Protein AF-A0A7V1BU78-F1 (afdb_monomer_lite)

Structure (mmCIF, N/CA/C/O backbone):
data_AF-A0A7V1BU78-F1
#
_entry.id   AF-A0A7V1BU78-F1
#
loop_
_atom_site.group_PDB
_atom_site.id
_atom_site.type_symbol
_atom_site.label_atom_id
_atom_site.label_alt_id
_atom_site.label_comp_id
_atom_site.label_asym_id
_atom_site.label_entity_id
_atom_site.label_seq_id
_atom_site.pdbx_PDB_ins_code
_atom_site.Cartn_x
_atom_site.Cartn_y
_atom_site.Cartn_z
_atom_site.occupancy
_atom_site.B_iso_or_equiv
_atom_site.auth_seq_id
_atom_site.auth_comp_id
_atom_site.auth_asym_id
_atom_site.auth_atom_id
_atom_site.pdbx_PDB_model_num
ATOM 1 N N . SER A 1 1 ? -16.865 -16.020 -7.835 1.00 39.47 1 SER A N 1
ATOM 2 C CA . SER A 1 1 ? -15.514 -16.090 -7.258 1.00 39.47 1 SER A CA 1
ATOM 3 C C . SER A 1 1 ? -15.094 -14.673 -6.985 1.00 39.47 1 SER A C 1
ATOM 5 O O . SER A 1 1 ? -15.292 -13.858 -7.864 1.00 39.47 1 SER A O 1
ATOM 7 N N . SER A 1 2 ? -14.674 -14.406 -5.754 1.00 39.50 2 SER A N 1
ATOM 8 C CA . SER A 1 2 ? -14.448 -13.109 -5.110 1.00 39.50 2 SER A CA 1
ATOM 9 C C . SER A 1 2 ? -14.012 -11.994 -6.066 1.00 39.50 2 SER A C 1
ATOM 11 O O . SER A 1 2 ? -12.845 -11.929 -6.441 1.00 39.50 2 SER A O 1
ATOM 13 N N . ASP A 1 3 ? -14.952 -11.131 -6.447 1.00 46.47 3 ASP A N 1
ATOM 14 C CA . ASP A 1 3 ? -14.693 -9.870 -7.142 1.00 46.47 3 ASP A CA 1
ATOM 15 C C . ASP A 1 3 ? -14.000 -8.902 -6.165 1.00 46.47 3 ASP A C 1
ATOM 17 O O . ASP A 1 3 ? -14.604 -7.967 -5.642 1.00 46.47 3 ASP A O 1
ATOM 21 N N . GLY A 1 4 ? -12.736 -9.185 -5.837 1.00 54.56 4 GLY A N 1
ATOM 22 C CA . GLY A 1 4 ? -11.852 -8.195 -5.232 1.00 54.56 4 GLY A CA 1
ATOM 23 C C . GLY A 1 4 ? -11.704 -7.031 -6.206 1.00 54.56 4 GLY A C 1
ATOM 24 O O . GLY A 1 4 ? -11.654 -7.251 -7.419 1.00 54.56 4 GLY A O 1
ATOM 25 N N . LEU A 1 5 ? -11.676 -5.795 -5.696 1.00 64.81 5 LEU A N 1
ATOM 26 C CA . LEU A 1 5 ? -11.352 -4.635 -6.524 1.00 64.81 5 LEU A CA 1
ATOM 27 C C . LEU A 1 5 ? -10.105 -4.940 -7.362 1.00 64.81 5 LEU A C 1
ATOM 29 O O . LEU A 1 5 ? -9.137 -5.499 -6.847 1.00 64.81 5 LEU A O 1
ATOM 33 N N . ALA A 1 6 ? -10.133 -4.569 -8.643 1.00 84.00 6 ALA A N 1
ATOM 34 C CA . ALA A 1 6 ? -8.948 -4.661 -9.482 1.00 84.00 6 ALA A CA 1
ATOM 35 C C . ALA A 1 6 ? -7.790 -3.913 -8.798 1.00 84.00 6 ALA A C 1
ATOM 37 O O . ALA A 1 6 ? -7.927 -2.740 -8.441 1.00 84.00 6 ALA A O 1
ATOM 38 N N . LEU A 1 7 ? -6.678 -4.620 -8.585 1.00 91.38 7 LEU A N 1
ATOM 39 C CA . LEU A 1 7 ? -5.446 -4.046 -8.050 1.00 91.38 7 LEU A CA 1
ATOM 40 C C . LEU A 1 7 ? -4.863 -3.038 -9.060 1.00 91.38 7 LEU A C 1
ATOM 42 O O . LEU A 1 7 ? -5.140 -3.157 -10.258 1.00 91.38 7 LEU A O 1
ATOM 46 N N . PRO A 1 8 ? -4.067 -2.051 -8.617 1.00 93.31 8 PRO A N 1
ATOM 47 C CA . PRO A 1 8 ? -3.529 -1.033 -9.513 1.00 93.31 8 PRO A CA 1
ATOM 48 C C . PRO A 1 8 ? -2.518 -1.628 -10.504 1.00 93.31 8 PRO A C 1
ATOM 50 O O . PRO A 1 8 ? -1.739 -2.513 -10.153 1.00 93.31 8 PRO A O 1
ATOM 53 N N . ASP A 1 9 ? -2.473 -1.105 -11.733 1.00 94.25 9 ASP A N 1
ATOM 54 C CA . ASP A 1 9 ? -1.594 -1.621 -12.798 1.00 94.25 9 ASP A CA 1
ATOM 55 C C . ASP A 1 9 ? -0.107 -1.622 -12.403 1.00 94.25 9 ASP A C 1
ATOM 57 O O . ASP A 1 9 ? 0.638 -2.534 -12.771 1.00 94.25 9 ASP A O 1
ATOM 61 N N . PHE A 1 10 ? 0.332 -0.635 -11.614 1.00 94.19 10 PHE A N 1
ATOM 62 C CA . PHE A 1 10 ? 1.717 -0.549 -11.150 1.00 94.19 10 PHE A CA 1
ATOM 63 C C . PHE A 1 10 ? 2.118 -1.714 -10.237 1.00 94.19 10 PHE A C 1
ATOM 65 O O . PHE A 1 10 ? 3.289 -2.087 -10.230 1.00 94.19 10 PHE A O 1
ATOM 72 N N . ALA A 1 11 ? 1.167 -2.377 -9.567 1.00 95.12 11 ALA A N 1
ATOM 73 C CA . ALA A 1 11 ? 1.446 -3.592 -8.801 1.00 95.12 11 ALA A CA 1
ATOM 74 C C . ALA A 1 11 ? 2.000 -4.717 -9.693 1.00 95.12 11 ALA A C 1
ATOM 76 O O . ALA A 1 11 ? 2.697 -5.606 -9.210 1.00 95.12 11 ALA A O 1
ATOM 77 N N . TYR A 1 12 ? 1.709 -4.675 -10.995 1.00 94.50 12 TYR A N 1
ATOM 78 C CA . TYR A 1 12 ? 2.164 -5.641 -11.993 1.00 94.50 12 TYR A CA 1
ATOM 79 C C . TYR A 1 12 ? 3.262 -5.091 -12.913 1.00 94.50 12 TYR A C 1
ATOM 81 O O . TYR A 1 12 ? 3.638 -5.763 -13.880 1.00 94.50 12 TYR A O 1
ATOM 89 N N . ALA A 1 13 ? 3.776 -3.884 -12.655 1.00 95.00 13 ALA A N 1
ATOM 90 C CA . ALA A 1 13 ? 4.821 -3.295 -13.480 1.00 95.00 13 ALA A CA 1
ATOM 91 C C . ALA A 1 13 ? 6.067 -4.194 -13.507 1.00 95.00 13 ALA A C 1
ATOM 93 O O . ALA A 1 13 ? 6.443 -4.808 -12.512 1.00 95.00 13 ALA A O 1
ATOM 94 N N . ALA A 1 14 ? 6.760 -4.245 -14.647 1.00 93.75 14 ALA A N 1
ATOM 95 C CA . ALA A 1 14 ? 7.967 -5.065 -14.787 1.00 93.75 14 ALA A CA 1
ATOM 96 C C . ALA A 1 14 ? 9.106 -4.639 -13.836 1.00 93.75 14 ALA A C 1
ATOM 98 O O . ALA A 1 14 ? 9.987 -5.442 -13.535 1.00 93.75 14 ALA A O 1
ATOM 99 N N . SER A 1 15 ? 9.092 -3.379 -13.392 1.00 93.62 15 SER A N 1
ATOM 100 C CA . SER A 1 15 ? 10.008 -2.823 -12.394 1.00 93.62 15 SER A CA 1
ATOM 101 C C . SER A 1 15 ? 9.602 -3.131 -10.954 1.00 93.62 15 SER A C 1
ATOM 103 O O . SER A 1 15 ? 10.444 -2.998 -10.068 1.00 93.62 15 SER A O 1
ATOM 105 N N . ALA A 1 16 ? 8.353 -3.539 -10.717 1.00 94.50 16 ALA A N 1
ATOM 106 C CA . ALA A 1 16 ? 7.850 -3.752 -9.374 1.00 94.50 16 ALA A CA 1
ATOM 107 C C . ALA A 1 16 ? 8.444 -5.015 -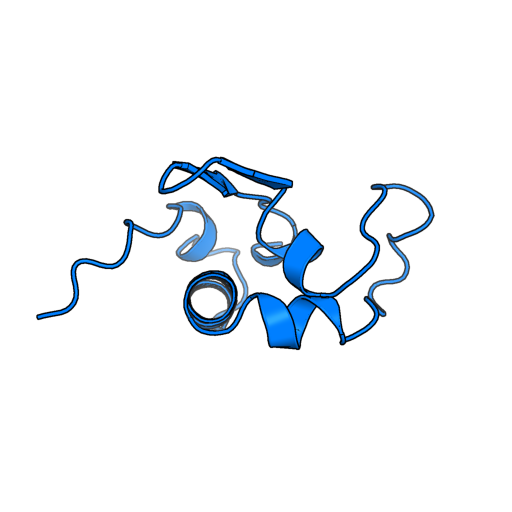8.734 1.00 94.50 16 ALA A C 1
ATOM 109 O O . ALA A 1 16 ? 8.761 -5.995 -9.428 1.00 94.50 16 ALA A O 1
ATOM 110 N N . PRO A 1 17 ? 8.572 -5.046 -7.394 1.00 94.44 17 PRO A N 1
ATOM 111 C CA . PRO A 1 17 ? 8.864 -6.274 -6.677 1.00 94.44 17 PRO A CA 1
ATOM 112 C C . PRO A 1 17 ? 7.880 -7.379 -7.071 1.00 94.44 17 PRO A C 1
ATOM 114 O O . PRO A 1 17 ? 6.676 -7.159 -7.169 1.00 94.44 17 PRO A O 1
ATOM 117 N N . LYS A 1 18 ? 8.370 -8.613 -7.235 1.00 94.50 18 LYS A N 1
ATOM 118 C CA . LYS A 1 18 ? 7.525 -9.754 -7.648 1.00 94.50 18 LYS A CA 1
ATOM 119 C C . LYS A 1 18 ? 6.362 -10.030 -6.689 1.00 94.50 18 LYS A C 1
ATOM 121 O O . LYS A 1 18 ? 5.414 -10.711 -7.070 1.00 94.50 18 LYS A O 1
ATOM 126 N N . GLN A 1 19 ? 6.492 -9.567 -5.449 1.00 94.12 19 GLN A N 1
ATOM 127 C CA . GLN A 1 19 ? 5.528 -9.716 -4.368 1.00 94.12 19 GLN A CA 1
ATOM 128 C C . GLN A 1 19 ? 4.522 -8.556 -4.285 1.00 94.12 19 GLN A C 1
ATOM 130 O O . GLN A 1 19 ? 3.624 -8.615 -3.445 1.00 94.12 19 GLN A O 1
ATOM 135 N N . ALA A 1 20 ? 4.660 -7.512 -5.112 1.00 95.00 20 ALA A N 1
ATOM 136 C CA . ALA A 1 20 ? 3.792 -6.340 -5.058 1.00 95.00 20 ALA A CA 1
ATOM 137 C C . ALA A 1 20 ? 2.302 -6.717 -5.176 1.00 95.00 20 ALA A C 1
ATOM 139 O O . ALA A 1 20 ? 1.556 -6.351 -4.266 1.00 95.00 20 ALA A O 1
ATOM 140 N N . PRO A 1 21 ? 1.844 -7.541 -6.147 1.00 95.12 21 PRO A N 1
ATOM 141 C CA . PRO A 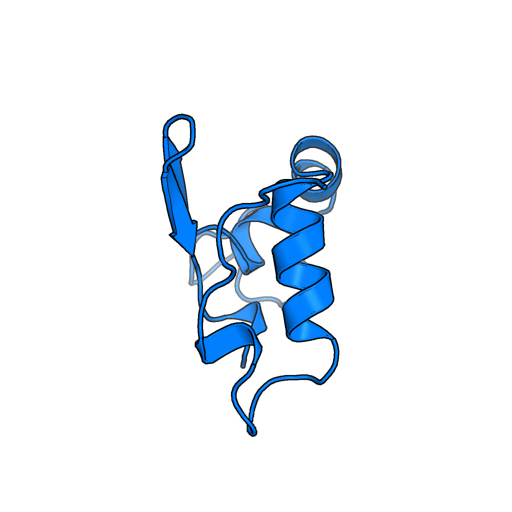1 21 ? 0.426 -7.901 -6.237 1.00 95.12 21 PRO A CA 1
ATOM 142 C C . PRO A 1 21 ? -0.123 -8.554 -4.963 1.00 95.12 21 PRO A C 1
ATOM 144 O O . PRO A 1 21 ? -1.244 -8.275 -4.551 1.00 95.12 21 PRO A O 1
ATOM 147 N N . GLN A 1 22 ? 0.666 -9.411 -4.312 1.00 95.69 22 GLN A N 1
ATOM 148 C CA . GLN A 1 22 ? 0.267 -10.077 -3.072 1.00 95.69 22 GLN A CA 1
ATOM 149 C C . GLN A 1 22 ? 0.193 -9.094 -1.899 1.00 95.69 22 GLN A C 1
ATOM 151 O O . GLN A 1 22 ? -0.678 -9.244 -1.047 1.00 95.69 22 GLN A O 1
ATOM 156 N N . GLY A 1 23 ? 1.074 -8.093 -1.862 1.00 94.94 23 GLY A N 1
ATOM 157 C CA . GLY A 1 23 ? 1.023 -7.015 -0.875 1.00 94.94 23 GLY A CA 1
ATOM 158 C C . GLY A 1 23 ? -0.240 -6.163 -1.016 1.00 94.94 23 GLY A C 1
ATOM 159 O O . GLY A 1 23 ? -0.984 -6.013 -0.048 1.00 94.94 23 GLY A O 1
ATOM 160 N N . TYR A 1 24 ? -0.547 -5.703 -2.234 1.00 95.56 24 TYR A N 1
ATOM 161 C CA . TYR A 1 24 ? -1.774 -4.940 -2.506 1.00 95.56 24 TYR A CA 1
ATOM 162 C C . TYR A 1 24 ? -3.042 -5.753 -2.221 1.00 95.56 24 TYR A C 1
ATOM 164 O O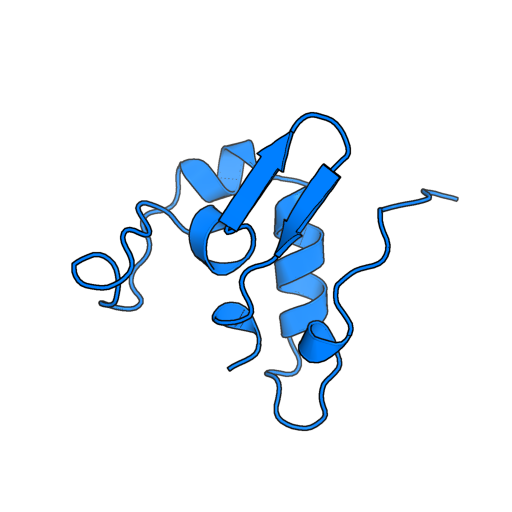 . TYR A 1 24 ? -4.006 -5.219 -1.677 1.00 95.56 24 TYR A O 1
ATOM 172 N N . GLN A 1 25 ? -3.038 -7.059 -2.508 1.00 95.50 25 GLN A N 1
ATOM 173 C CA . GLN A 1 25 ? -4.151 -7.929 -2.127 1.00 95.50 25 GLN A CA 1
ATOM 174 C C . GLN A 1 25 ? -4.290 -8.048 -0.601 1.00 95.50 25 GLN A C 1
ATOM 176 O O . GLN A 1 25 ? -5.396 -7.948 -0.075 1.00 95.50 25 GLN A O 1
ATOM 181 N N . ALA A 1 26 ? -3.183 -8.205 0.131 1.00 95.06 26 ALA A N 1
ATOM 182 C CA . ALA A 1 26 ? -3.211 -8.271 1.591 1.00 95.06 26 ALA A CA 1
ATOM 183 C C . ALA A 1 26 ? -3.761 -6.979 2.224 1.00 95.06 26 ALA A C 1
ATOM 185 O O . ALA A 1 26 ? -4.465 -7.052 3.232 1.00 95.06 26 ALA A O 1
ATOM 186 N N . ALA A 1 27 ? -3.511 -5.819 1.609 1.00 94.75 27 ALA A N 1
ATOM 187 C CA . ALA A 1 27 ? -4.087 -4.539 2.025 1.00 94.75 27 ALA A CA 1
ATOM 188 C C . ALA A 1 27 ? -5.626 -4.511 1.957 1.00 94.75 27 ALA A C 1
ATOM 190 O O . ALA A 1 27 ? -6.267 -3.827 2.757 1.00 94.75 27 ALA A O 1
ATOM 191 N N . LEU A 1 28 ? -6.235 -5.289 1.056 1.00 93.44 28 LEU A N 1
ATOM 192 C CA . LEU A 1 28 ? -7.690 -5.472 1.000 1.00 93.44 28 LEU A CA 1
ATOM 193 C C . LEU A 1 28 ? -8.186 -6.543 1.970 1.00 93.44 28 LEU A C 1
ATOM 195 O O . LEU A 1 28 ? -9.226 -6.354 2.605 1.00 93.44 28 LEU A O 1
ATOM 199 N N . ASP A 1 29 ? -7.460 -7.657 2.060 1.00 94.50 29 ASP A N 1
ATOM 200 C CA . ASP A 1 29 ? -7.910 -8.856 2.767 1.00 94.50 29 ASP A CA 1
ATOM 201 C C . ASP A 1 29 ? -7.792 -8.723 4.292 1.00 94.50 29 ASP A C 1
ATOM 203 O O . ASP A 1 29 ? -8.647 -9.226 5.023 1.00 94.50 29 ASP A O 1
ATOM 207 N N . ILE A 1 30 ? -6.734 -8.064 4.783 1.00 95.25 30 ILE A N 1
ATOM 208 C CA . ILE A 1 30 ? -6.402 -7.967 6.217 1.00 95.25 30 ILE A CA 1
ATOM 209 C C . ILE A 1 30 ? -5.976 -6.549 6.667 1.00 95.25 30 ILE A C 1
ATOM 211 O O . ILE A 1 30 ? -4.971 -6.411 7.374 1.00 95.25 30 ILE A O 1
ATOM 215 N N . PRO A 1 31 ? -6.726 -5.480 6.324 1.00 94.25 31 PRO A N 1
ATOM 216 C CA . PRO A 1 31 ? -6.328 -4.098 6.609 1.00 94.25 31 PRO A CA 1
ATOM 217 C C . PRO A 1 31 ? -6.092 -3.836 8.102 1.00 94.25 31 PRO A C 1
ATOM 219 O O . PRO A 1 31 ? -5.046 -3.312 8.469 1.00 94.25 31 PRO A O 1
ATOM 222 N N . GLU A 1 32 ? -6.990 -4.299 8.979 1.00 95.50 32 GLU A N 1
ATOM 223 C CA . GLU A 1 32 ? -6.881 -4.081 10.434 1.00 95.50 32 GLU A CA 1
ATOM 224 C C . GLU A 1 32 ? -5.632 -4.726 11.057 1.00 95.50 32 GLU A C 1
ATOM 226 O O . GLU A 1 32 ? -5.160 -4.308 12.115 1.00 95.50 32 GLU A O 1
ATOM 231 N N . TYR A 1 33 ? -5.095 -5.774 10.425 1.00 96.62 33 TYR A N 1
ATOM 232 C CA . TYR A 1 33 ? -3.859 -6.403 10.877 1.00 96.62 33 TYR A CA 1
ATOM 233 C C . TYR A 1 33 ? -2.637 -5.600 10.425 1.00 96.62 33 TYR A C 1
ATOM 235 O O . TYR A 1 33 ? -1.705 -5.405 11.204 1.00 96.62 33 TYR A O 1
ATOM 243 N N . LEU A 1 34 ? -2.651 -5.097 9.189 1.00 94.88 34 LEU A N 1
ATOM 244 C CA . LEU A 1 34 ? -1.570 -4.266 8.657 1.00 94.88 34 LEU A CA 1
ATOM 245 C C . LEU A 1 34 ? -1.482 -2.909 9.367 1.00 94.88 34 LEU A C 1
ATOM 247 O O . LEU A 1 34 ? -0.373 -2.424 9.582 1.00 94.88 34 LEU A O 1
ATOM 251 N N . GLU A 1 35 ? -2.607 -2.357 9.831 1.00 95.06 35 GLU A N 1
ATOM 252 C CA . GLU A 1 35 ? -2.634 -1.138 10.656 1.00 95.06 35 GLU A CA 1
ATOM 253 C C . GLU A 1 35 ? -1.896 -1.285 11.995 1.00 95.06 35 GLU A C 1
ATOM 255 O O . GLU A 1 35 ? -1.382 -0.308 12.544 1.00 95.06 35 GLU A O 1
ATOM 260 N N . GLN A 1 36 ? -1.822 -2.507 12.528 1.00 95.38 36 GLN A N 1
ATOM 261 C CA . GLN A 1 36 ? -1.145 -2.799 13.794 1.00 95.38 36 GLN A CA 1
ATOM 262 C C . GLN A 1 36 ? 0.361 -3.015 13.633 1.00 95.38 36 GLN A C 1
ATOM 264 O O . GLN A 1 36 ? 1.080 -3.075 14.634 1.00 95.38 36 GLN A O 1
ATOM 269 N N . ILE A 1 37 ? 0.850 -3.151 12.399 1.00 92.88 37 ILE A N 1
ATOM 270 C CA . ILE A 1 37 ? 2.264 -3.382 12.120 1.00 92.88 37 ILE A CA 1
ATOM 271 C C . ILE A 1 37 ? 2.914 -2.036 11.795 1.00 92.88 37 ILE A C 1
ATOM 273 O O . ILE A 1 37 ? 2.548 -1.416 10.796 1.00 92.88 37 ILE A O 1
ATOM 277 N N . PRO A 1 38 ? 3.889 -1.569 12.595 1.00 88.88 38 PRO A N 1
ATOM 278 C CA . PRO A 1 38 ? 4.594 -0.334 12.289 1.00 88.88 38 PRO A CA 1
ATOM 279 C C . PRO A 1 38 ? 5.355 -0.447 10.967 1.00 88.88 38 PRO A C 1
ATOM 281 O O . PRO A 1 38 ? 5.964 -1.480 10.683 1.00 88.88 38 PRO A O 1
ATOM 284 N N . CYS A 1 39 ? 5.375 0.641 10.200 1.00 85.75 39 CYS A N 1
ATOM 285 C CA . CYS A 1 39 ? 6.208 0.724 9.009 1.00 85.75 39 CYS A CA 1
ATOM 286 C C . CYS A 1 39 ? 7.681 0.908 9.408 1.00 85.75 39 CYS A C 1
ATOM 288 O O . CYS A 1 39 ? 8.026 1.791 10.197 1.00 85.75 39 CYS A O 1
ATOM 290 N N . TYR A 1 40 ? 8.561 0.080 8.841 1.00 83.38 40 TYR A N 1
ATOM 291 C CA . TYR A 1 40 ? 10.006 0.113 9.104 1.00 83.38 40 TYR A CA 1
ATOM 292 C C . TYR A 1 40 ? 10.840 0.541 7.889 1.00 83.38 40 TYR A C 1
ATOM 294 O O . TYR A 1 40 ? 12.063 0.416 7.910 1.00 83.38 40 TYR A O 1
ATOM 302 N N . CYS A 1 41 ? 10.205 1.086 6.847 1.00 80.81 41 CYS A N 1
ATOM 303 C CA . CYS A 1 41 ? 10.883 1.576 5.642 1.00 80.81 41 CYS A CA 1
ATOM 304 C C . CYS A 1 41 ? 11.727 2.839 5.896 1.00 80.81 41 CYS A C 1
ATOM 306 O O . CYS A 1 41 ? 12.554 3.213 5.072 1.00 80.81 41 CYS A O 1
ATOM 308 N N . GLY A 1 42 ? 11.528 3.507 7.039 1.00 77.31 42 GLY A N 1
ATOM 309 C CA . GLY A 1 42 ? 12.205 4.761 7.385 1.00 77.31 42 GLY A CA 1
ATOM 310 C C . GLY A 1 42 ? 11.594 6.009 6.731 1.00 77.31 42 GLY A C 1
ATOM 311 O O . GLY A 1 42 ? 12.028 7.116 7.041 1.00 77.31 42 GLY A O 1
ATOM 312 N N . CYS A 1 43 ? 10.563 5.852 5.892 1.00 72.94 43 CYS A N 1
ATOM 313 C C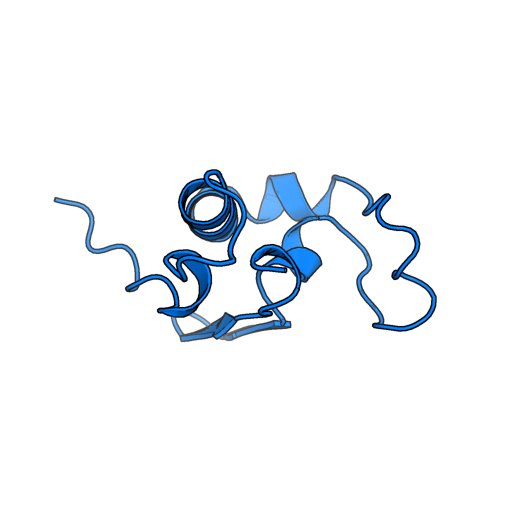A . CYS A 1 43 ? 9.835 6.939 5.226 1.00 72.94 43 CYS A CA 1
ATOM 314 C C . CYS A 1 43 ? 8.787 7.635 6.112 1.00 72.94 43 CYS A C 1
ATOM 316 O O . CYS A 1 43 ? 8.342 8.725 5.770 1.00 72.94 43 CYS A O 1
ATOM 318 N N . GLY A 1 44 ? 8.423 7.071 7.272 1.00 66.50 44 GLY A N 1
ATOM 319 C CA . GLY A 1 44 ? 7.304 7.572 8.091 1.00 66.50 44 GLY A CA 1
ATOM 320 C C . GLY A 1 44 ? 7.422 9.033 8.561 1.00 66.50 44 GLY A C 1
ATOM 321 O O . GLY A 1 44 ? 6.424 9.660 8.891 1.00 66.50 44 GLY A O 1
ATOM 322 N N . GLN A 1 45 ? 8.628 9.610 8.553 1.00 63.94 45 GLN A N 1
ATOM 323 C CA . GLN A 1 45 ? 8.863 11.028 8.872 1.00 63.94 45 GLN A CA 1
ATOM 324 C C . GLN A 1 45 ? 8.655 11.973 7.670 1.00 63.94 45 GLN A C 1
ATOM 326 O O . GLN A 1 45 ? 8.616 13.187 7.863 1.00 63.94 45 GLN A O 1
ATOM 331 N N . TYR A 1 46 ? 8.565 11.433 6.453 1.00 65.69 46 TYR A N 1
ATOM 332 C CA . TYR A 1 46 ? 8.563 12.177 5.191 1.00 65.69 46 TYR A CA 1
ATOM 333 C C . TYR A 1 46 ? 7.223 12.078 4.455 1.00 65.69 46 TYR A C 1
ATOM 335 O O . TYR A 1 46 ? 6.721 13.108 4.016 1.00 65.69 46 TYR A O 1
ATOM 343 N N . ASP A 1 47 ? 6.619 10.886 4.412 1.00 70.06 47 ASP A N 1
ATOM 344 C CA . ASP A 1 47 ? 5.393 10.622 3.634 1.00 70.06 47 ASP A CA 1
ATOM 345 C C . ASP A 1 47 ? 4.135 10.473 4.507 1.00 70.06 47 ASP A C 1
ATOM 347 O O . ASP A 1 47 ? 3.029 10.303 4.014 1.00 70.06 47 ASP A O 1
ATOM 351 N N . GLY A 1 48 ? 4.271 10.559 5.835 1.00 76.75 48 GLY A N 1
ATOM 352 C CA . GLY A 1 48 ? 3.125 10.506 6.750 1.00 76.75 48 GLY A CA 1
ATOM 353 C C . GLY A 1 48 ? 2.524 9.110 6.966 1.00 76.75 48 GLY A C 1
ATOM 354 O O . GLY A 1 48 ? 1.548 9.002 7.712 1.00 76.75 48 GLY A O 1
ATOM 355 N N . HIS A 1 49 ? 3.125 8.058 6.393 1.00 86.31 49 HIS A N 1
ATOM 356 C CA . HIS A 1 49 ? 2.802 6.655 6.675 1.00 86.31 49 HIS A CA 1
ATOM 357 C C . HIS A 1 49 ? 3.052 6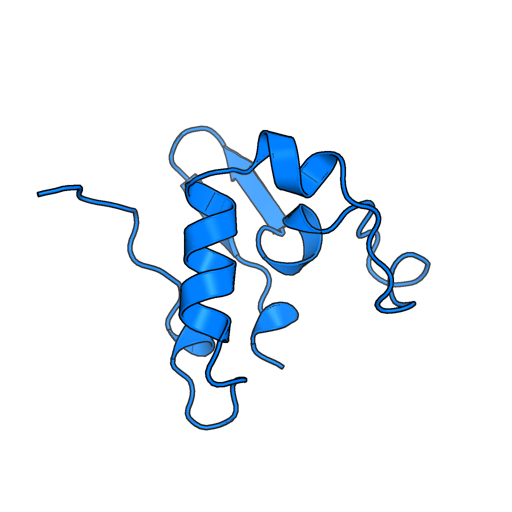.316 8.152 1.00 86.31 49 HIS A C 1
ATOM 359 O O . HIS A 1 49 ? 4.132 6.553 8.701 1.00 86.31 49 HIS A O 1
ATOM 365 N N . LYS A 1 50 ? 2.052 5.733 8.804 1.00 87.38 50 LYS A N 1
ATOM 366 C CA . LYS A 1 50 ? 2.022 5.388 10.232 1.00 87.38 50 LYS A CA 1
ATOM 367 C C . LYS A 1 50 ? 2.202 3.892 10.460 1.00 87.38 50 LYS A C 1
ATOM 369 O O . LYS A 1 50 ? 2.743 3.495 11.493 1.00 87.38 50 LYS A O 1
ATOM 374 N N . ASN A 1 51 ? 1.741 3.065 9.529 1.00 92.19 51 ASN A N 1
ATOM 375 C CA . ASN A 1 51 ? 1.747 1.608 9.633 1.00 92.19 51 ASN A CA 1
ATOM 376 C C . ASN A 1 51 ? 1.939 0.954 8.250 1.00 92.19 51 ASN A C 1
ATOM 378 O O . ASN A 1 51 ? 2.069 1.642 7.241 1.00 92.19 51 ASN A O 1
ATOM 382 N N . ASN A 1 52 ? 1.996 -0.376 8.202 1.00 92.62 52 ASN A N 1
ATOM 383 C CA . ASN A 1 52 ? 2.212 -1.116 6.958 1.00 92.62 52 ASN A CA 1
ATOM 384 C C . ASN A 1 52 ? 1.049 -1.021 5.962 1.00 92.62 52 ASN A C 1
ATOM 386 O O . ASN A 1 52 ? 1.272 -1.302 4.787 1.00 92.62 52 ASN A O 1
ATOM 390 N N . LEU A 1 53 ? -0.173 -0.685 6.392 1.00 94.50 53 LEU A N 1
ATOM 391 C CA . LEU A 1 53 ? -1.295 -0.499 5.466 1.00 94.50 53 LEU A CA 1
ATOM 392 C C . LEU A 1 53 ? -1.059 0.718 4.567 1.00 94.50 53 LEU A C 1
ATOM 394 O O . LEU A 1 53 ? -1.325 0.652 3.367 1.00 94.50 53 LEU A O 1
ATOM 398 N N . ASP A 1 54 ? -0.492 1.778 5.142 1.00 92.06 54 ASP A N 1
ATOM 399 C CA . ASP A 1 54 ? -0.242 3.043 4.449 1.00 92.06 54 ASP A CA 1
ATOM 400 C C . ASP A 1 54 ? 0.756 2.883 3.285 1.00 92.06 54 ASP A C 1
ATOM 402 O O . ASP A 1 54 ? 0.722 3.655 2.341 1.00 92.06 54 ASP A O 1
ATOM 406 N N . CYS A 1 55 ? 1.582 1.825 3.270 1.00 91.00 55 CYS A N 1
ATOM 407 C CA . CYS A 1 55 ? 2.458 1.519 2.131 1.00 91.00 55 CYS A CA 1
ATOM 408 C C . CYS A 1 55 ? 1.704 1.106 0.854 1.00 91.00 55 CYS A C 1
ATOM 410 O O . CYS A 1 55 ? 2.307 1.043 -0.217 1.00 91.00 55 CYS A O 1
ATOM 412 N N . PHE A 1 56 ? 0.428 0.738 0.977 1.00 93.94 56 PHE A N 1
ATOM 413 C CA . PHE A 1 56 ? -0.386 0.230 -0.127 1.00 93.94 56 PHE A CA 1
ATOM 414 C C . PHE A 1 56 ? -1.603 1.113 -0.402 1.00 93.94 56 PHE A C 1
ATOM 416 O O . PHE A 1 56 ? -2.020 1.224 -1.554 1.00 93.94 56 PHE A O 1
ATOM 423 N N . ILE A 1 57 ? -2.209 1.698 0.634 1.00 93.69 57 ILE A N 1
ATOM 424 C CA . ILE A 1 57 ? -3.460 2.455 0.538 1.00 93.69 57 ILE A CA 1
ATOM 425 C C . ILE A 1 57 ? -3.237 3.866 1.078 1.00 93.69 57 ILE A C 1
ATOM 427 O O . ILE A 1 57 ? -3.067 4.046 2.279 1.00 93.69 57 ILE A O 1
ATOM 431 N N . GLU A 1 58 ? -3.338 4.854 0.193 1.00 91.81 58 GLU A N 1
ATOM 432 C CA . GLU A 1 58 ? -3.322 6.278 0.545 1.00 91.81 58 GLU A CA 1
ATOM 433 C C . GLU A 1 58 ? -4.623 6.659 1.268 1.00 91.81 58 GLU A C 1
ATOM 435 O O . GLU A 1 58 ? -4.633 7.341 2.295 1.00 91.81 58 GLU A O 1
ATOM 440 N N . SER A 1 59 ? -5.766 6.203 0.739 1.00 90.50 59 SER A N 1
ATOM 441 C CA . SER A 1 59 ? -7.069 6.465 1.346 1.00 90.50 59 SER A CA 1
ATOM 442 C C . SER A 1 59 ? -8.116 5.407 0.990 1.00 90.50 59 SER A C 1
ATOM 444 O O . SER A 1 59 ? -8.067 4.754 -0.055 1.00 90.50 59 SER A O 1
ATOM 446 N N . ARG A 1 60 ? -9.110 5.227 1.869 1.00 88.62 60 ARG A N 1
ATOM 447 C CA . ARG A 1 60 ? -10.248 4.331 1.626 1.00 88.62 60 ARG A CA 1
ATOM 448 C C . ARG A 1 60 ? -11.558 4.951 2.090 1.00 88.62 60 ARG A C 1
ATOM 450 O O . ARG A 1 60 ? -11.692 5.374 3.236 1.00 88.62 60 ARG A O 1
ATOM 457 N N . GLN A 1 61 ? -12.555 4.953 1.207 1.00 87.44 61 GLN A N 1
ATOM 458 C CA . GLN A 1 61 ? -13.914 5.422 1.486 1.00 87.44 61 GLN A CA 1
ATOM 459 C C . GLN A 1 61 ? -14.931 4.388 0.993 1.00 87.44 61 GLN A C 1
ATOM 461 O O . GLN A 1 61 ? -15.307 4.358 -0.182 1.00 87.44 61 GLN A O 1
ATOM 466 N N . GLY A 1 62 ? -15.369 3.520 1.907 1.00 84.12 62 GLY A N 1
ATOM 467 C CA . GLY A 1 62 ? -16.188 2.356 1.569 1.00 84.12 62 GLY A CA 1
ATOM 468 C C . GLY A 1 62 ? -15.421 1.400 0.652 1.00 84.12 62 GLY A C 1
ATOM 469 O O . GLY A 1 62 ? -14.339 0.927 1.008 1.00 84.12 62 GLY A O 1
ATOM 470 N N . ASP A 1 63 ? -15.974 1.157 -0.535 1.00 82.12 63 ASP A N 1
ATOM 471 C CA . ASP A 1 63 ? -15.368 0.296 -1.559 1.00 82.12 63 ASP A CA 1
ATOM 472 C C . ASP A 1 63 ? -14.395 1.045 -2.480 1.00 82.12 63 ASP A C 1
ATOM 474 O O . ASP A 1 63 ? -13.769 0.433 -3.337 1.00 82.12 63 ASP A O 1
ATOM 478 N N . LYS A 1 64 ? -14.254 2.369 -2.339 1.00 87.56 64 LYS A N 1
ATOM 479 C CA . LYS A 1 64 ? -13.268 3.139 -3.105 1.00 87.56 64 LYS A CA 1
ATOM 480 C C . LYS A 1 64 ? -11.935 3.129 -2.375 1.00 87.56 64 LYS A C 1
ATOM 482 O O . LYS A 1 64 ? -11.874 3.542 -1.217 1.00 87.56 64 LYS A O 1
ATOM 487 N N . VAL A 1 65 ? -10.897 2.687 -3.074 1.00 92.44 65 VAL A N 1
ATOM 488 C CA . VAL A 1 65 ? -9.519 2.639 -2.585 1.00 92.44 65 VAL A CA 1
ATOM 489 C C . VAL A 1 65 ? -8.667 3.522 -3.486 1.00 92.44 65 VAL A C 1
ATOM 491 O O . VAL A 1 65 ? -8.685 3.360 -4.707 1.00 92.44 65 VAL A O 1
ATOM 494 N N . GLU A 1 66 ? -7.957 4.464 -2.881 1.00 93.31 66 GLU A N 1
ATOM 495 C CA . GLU A 1 66 ? -6.864 5.195 -3.510 1.00 93.31 66 GLU A CA 1
ATOM 496 C C . GLU A 1 66 ? -5.564 4.488 -3.132 1.00 93.31 66 GLU A C 1
ATOM 498 O O . GLU A 1 66 ? -5.270 4.283 -1.954 1.00 93.31 66 GLU A O 1
ATOM 503 N N . TRP A 1 67 ? -4.835 4.045 -4.152 1.00 93.88 67 TRP A N 1
ATOM 504 C CA . TRP A 1 67 ? -3.637 3.234 -3.989 1.00 93.88 67 TRP A CA 1
ATOM 505 C C . TRP A 1 67 ? -2.391 4.107 -3.905 1.00 93.88 67 TRP A C 1
ATOM 507 O O . TRP A 1 67 ? -2.254 5.051 -4.681 1.00 93.88 67 TRP A O 1
ATOM 517 N N . ASP A 1 68 ? -1.479 3.723 -3.022 1.00 92.31 68 ASP A N 1
ATOM 518 C CA . ASP A 1 68 ? -0.121 4.254 -2.956 1.00 92.31 68 ASP A CA 1
ATOM 519 C C . ASP A 1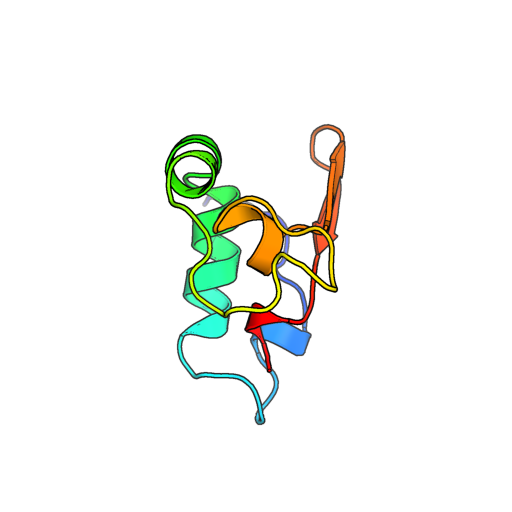 68 ? 0.798 3.362 -3.816 1.00 92.31 68 ASP A C 1
ATOM 521 O O . ASP A 1 68 ? 0.709 2.131 -3.747 1.00 92.31 68 ASP A O 1
ATOM 525 N N . ASP A 1 69 ? 1.638 3.940 -4.676 1.00 91.31 69 ASP A N 1
ATOM 526 C CA . ASP A 1 69 ? 2.563 3.201 -5.546 1.00 91.31 69 ASP A CA 1
ATOM 527 C C . ASP A 1 69 ? 3.896 2.848 -4.871 1.00 91.31 69 ASP A C 1
ATOM 529 O O . ASP A 1 69 ? 4.656 2.043 -5.410 1.00 91.31 69 ASP A O 1
ATOM 533 N N . HIS A 1 70 ? 4.146 3.334 -3.655 1.00 87.31 70 HIS A N 1
ATOM 534 C CA . HIS A 1 70 ? 5.386 3.132 -2.904 1.00 87.31 70 HIS A CA 1
ATOM 535 C C . HIS A 1 70 ? 5.766 1.651 -2.747 1.00 87.31 70 HIS A C 1
ATOM 537 O O . HIS A 1 70 ? 6.936 1.286 -2.874 1.00 87.31 70 HIS A O 1
ATOM 543 N N . ALA A 1 71 ? 4.799 0.755 -2.504 1.00 84.94 71 ALA A N 1
ATOM 544 C CA . ALA A 1 71 ? 5.069 -0.685 -2.410 1.00 84.94 71 ALA A CA 1
ATOM 545 C C . ALA A 1 71 ? 5.377 -1.361 -3.764 1.00 84.94 71 ALA A C 1
ATOM 547 O O . ALA A 1 71 ? 5.861 -2.500 -3.789 1.00 84.94 71 ALA A O 1
ATOM 548 N N . ALA A 1 72 ? 5.120 -0.682 -4.883 1.00 88.62 72 ALA A N 1
ATOM 549 C CA . ALA A 1 72 ? 5.491 -1.111 -6.227 1.00 88.62 72 ALA A CA 1
ATOM 550 C C . ALA A 1 72 ? 6.858 -0.571 -6.692 1.00 88.62 72 ALA A C 1
ATOM 552 O O . ALA A 1 72 ? 7.353 -1.048 -7.716 1.00 88.62 72 ALA A O 1
ATOM 553 N N . GLY A 1 73 ? 7.509 0.305 -5.919 1.00 81.12 73 GLY A N 1
ATOM 554 C CA . GLY A 1 73 ? 8.917 0.688 -6.091 1.00 81.12 73 GLY A CA 1
ATOM 555 C C . GLY A 1 73 ? 9.172 2.169 -6.316 1.00 81.12 73 GLY A C 1
ATOM 556 O O . GLY A 1 73 ? 8.324 2.841 -6.933 1.00 81.12 73 GLY A O 1
#

Sequence (73 aa):
SSDGLALPDFAYAASAPKQAPQGYQAALDIPEYLEQIPCYCGCGQYDGHKNNLDCFIESRQGDKVEWDDHAAG

Radius of gyration: 11.9 Å; chains: 1; bounding box: 28×28×29 Å

Foldseek 3Di:
DDPQPDADPLLVDPQFDPCSVVLLVCLVVPVVVQLPAADPPPCCVPPVDGGRSCCFFVDDDPSDTDTDSNNRD

pLDDT: mean 86.77, std 12.92, range [39.47, 96.62]

Secondary structure (DSSP, 8-state):
---PPPPPGGGG-TTS-TTHHHHHHHHHH-HHHHTTSBP-SS-TTTS---BSSTTTEEEEETTEEEEPSGGG-